Protein AF-A0A5P3VTD6-F1 (afdb_monomer_lite)

Sequence (123 aa):
MEIERLPRGVPQRLYECWSLARASGTTQMDCDGWLEGQFGRQMLPGARYYRQGSLVFKLRHRGLYSVESRARGGRNFRCLLAGNYPLISFVGTSGAILPWLTIHGLFSIDEIATLRLVEEPLP

Structure (mmCIF, N/CA/C/O backbone):
data_AF-A0A5P3VTD6-F1
#
_entry.id   AF-A0A5P3VTD6-F1
#
loop_
_atom_site.group_PDB
_atom_site.id
_atom_site.type_symbol
_atom_site.label_atom_id
_atom_site.label_alt_id
_atom_site.label_comp_id
_atom_site.label_asym_id
_atom_site.label_entity_id
_atom_site.label_seq_id
_atom_site.pdbx_PDB_ins_code
_atom_site.Cartn_x
_atom_site.Cartn_y
_atom_site.Cartn_z
_atom_site.occupancy
_atom_site.B_iso_or_equiv
_atom_site.auth_seq_id
_atom_site.auth_comp_id
_atom_site.auth_asym_id
_atom_site.auth_atom_id
_atom_site.pdbx_PDB_model_num
ATOM 1 N N . MET A 1 1 ? 2.871 13.748 16.348 1.00 57.59 1 MET A N 1
ATOM 2 C CA . MET A 1 1 ? 2.395 12.612 15.531 1.00 57.59 1 MET A CA 1
ATOM 3 C C . MET A 1 1 ? 1.810 13.185 14.257 1.00 57.59 1 MET A C 1
ATOM 5 O O . MET A 1 1 ? 0.788 13.856 14.325 1.00 57.59 1 MET A O 1
ATOM 9 N N . GLU A 1 2 ? 2.502 13.005 13.139 1.00 71.62 2 GLU A N 1
ATOM 10 C CA . GLU A 1 2 ? 2.038 13.457 11.827 1.00 71.62 2 GLU A CA 1
ATOM 11 C C . GLU A 1 2 ? 1.105 12.397 11.231 1.00 71.62 2 GLU A C 1
ATOM 13 O O . GLU A 1 2 ? 1.374 11.201 11.351 1.00 71.62 2 GLU A O 1
ATOM 18 N N . ILE A 1 3 ? -0.031 12.827 10.679 1.00 70.06 3 ILE A N 1
ATOM 19 C CA . ILE A 1 3 ? -1.066 11.941 10.140 1.00 70.06 3 ILE A CA 1
ATOM 20 C C . ILE A 1 3 ? -1.263 12.291 8.667 1.00 70.06 3 ILE A C 1
ATOM 22 O O . ILE A 1 3 ? -1.816 13.345 8.344 1.00 70.06 3 ILE A O 1
ATOM 26 N N . GLU A 1 4 ? -0.833 11.396 7.785 1.00 67.88 4 GLU A N 1
ATOM 27 C CA . GLU A 1 4 ? -0.917 11.581 6.338 1.00 67.88 4 GLU A CA 1
ATOM 28 C C . GLU A 1 4 ? -2.339 11.257 5.837 1.00 67.88 4 GLU A C 1
ATOM 30 O O . GLU A 1 4 ? -2.960 10.265 6.236 1.00 67.88 4 GLU A O 1
ATOM 35 N N . ARG A 1 5 ? -2.890 12.103 4.956 1.00 60.81 5 ARG A N 1
ATOM 36 C CA . ARG A 1 5 ? -4.150 11.811 4.252 1.00 60.81 5 ARG A CA 1
ATOM 37 C C . ARG A 1 5 ? -3.853 10.948 3.032 1.00 60.81 5 ARG A C 1
ATOM 39 O O . ARG A 1 5 ? -3.005 11.323 2.229 1.00 60.81 5 ARG A O 1
ATOM 46 N N . LEU A 1 6 ? -4.592 9.850 2.863 1.00 55.34 6 LEU A N 1
ATOM 47 C CA . LEU A 1 6 ? -4.440 8.982 1.695 1.00 55.34 6 LEU A CA 1
ATOM 48 C C . LEU A 1 6 ? -4.814 9.712 0.393 1.00 55.34 6 LEU A C 1
ATOM 50 O O . LEU A 1 6 ? -5.921 10.247 0.287 1.00 55.34 6 LEU A O 1
ATOM 54 N N . PRO A 1 7 ? -3.938 9.712 -0.616 1.00 56.47 7 PRO A N 1
ATOM 55 C CA . PRO A 1 7 ? -4.244 10.312 -1.915 1.00 56.47 7 PRO A CA 1
ATOM 56 C C . PRO A 1 7 ? -5.116 9.392 -2.782 1.00 56.47 7 PRO A C 1
ATOM 58 O O . PRO A 1 7 ? -5.218 8.189 -2.536 1.00 56.47 7 PRO A O 1
ATOM 61 N N . ARG A 1 8 ? -5.797 9.952 -3.790 1.00 52.72 8 ARG A N 1
ATOM 62 C CA . ARG A 1 8 ? -6.626 9.178 -4.732 1.00 52.72 8 ARG A CA 1
ATOM 63 C C . ARG A 1 8 ? -5.741 8.626 -5.861 1.00 52.72 8 ARG A C 1
ATOM 65 O O . ARG A 1 8 ? -5.149 9.423 -6.576 1.00 52.72 8 ARG A O 1
ATOM 72 N N . GLY A 1 9 ? -5.711 7.304 -6.053 1.00 56.41 9 GLY A N 1
ATOM 73 C CA . GLY A 1 9 ? -4.978 6.651 -7.151 1.00 56.41 9 GLY A CA 1
ATOM 74 C C . GLY A 1 9 ? -3.463 6.532 -6.922 1.00 56.41 9 GLY A C 1
ATOM 75 O O . GLY A 1 9 ? -2.912 7.166 -6.016 1.00 56.41 9 GLY A O 1
ATOM 76 N N . VAL A 1 10 ? -2.795 5.680 -7.720 1.00 61.47 10 VAL A N 1
ATOM 77 C CA . VAL A 1 10 ? -1.328 5.731 -7.836 1.00 61.47 10 VAL A CA 1
ATOM 78 C C . VAL A 1 10 ? -1.018 7.177 -8.204 1.00 61.47 10 VAL A C 1
ATOM 80 O O . VAL A 1 10 ? -1.616 7.666 -9.167 1.00 61.47 10 VAL A O 1
ATOM 83 N N . PRO A 1 11 ? -0.180 7.897 -7.436 1.00 69.31 11 PRO A N 1
ATOM 84 C CA . PRO A 1 11 ? 0.060 9.298 -7.723 1.00 69.31 11 PRO A CA 1
ATOM 85 C C . PRO A 1 11 ? 0.506 9.398 -9.174 1.00 69.31 11 PRO A C 1
ATOM 87 O O . PRO A 1 11 ? 1.490 8.765 -9.548 1.00 69.31 11 PRO A O 1
ATOM 90 N N . GLN A 1 12 ? -0.239 10.156 -9.980 1.00 74.00 12 GLN A N 1
ATOM 91 C CA . GLN A 1 12 ? -0.017 10.316 -11.419 1.00 74.00 12 GLN A CA 1
ATOM 92 C C . GLN A 1 12 ? 1.470 10.545 -11.734 1.00 74.00 12 GLN A C 1
ATOM 94 O O . GLN A 1 12 ? 2.021 9.949 -12.652 1.00 74.00 12 GLN A O 1
ATOM 99 N N . ARG A 1 13 ? 2.147 11.286 -10.852 1.00 79.00 13 ARG A N 1
ATOM 100 C CA . ARG A 1 13 ? 3.589 11.521 -10.869 1.00 79.00 13 ARG A CA 1
ATOM 101 C C . ARG A 1 13 ? 4.457 10.252 -10.868 1.00 79.00 13 ARG A C 1
ATOM 103 O O . ARG A 1 13 ? 5.448 10.221 -11.580 1.00 79.00 13 ARG A O 1
ATOM 110 N N . LEU A 1 14 ? 4.141 9.218 -10.081 1.00 83.25 14 LEU A N 1
ATOM 111 C CA . LEU A 1 14 ? 4.913 7.964 -10.076 1.00 83.25 14 LEU A CA 1
ATOM 112 C C . LEU A 1 14 ? 4.774 7.222 -11.405 1.00 83.25 14 LEU A C 1
ATOM 114 O O . LEU A 1 14 ? 5.768 6.728 -11.930 1.00 83.25 14 LEU A O 1
ATOM 118 N N . TYR A 1 15 ? 3.562 7.194 -11.962 1.00 83.69 15 TYR A N 1
ATOM 119 C CA . TYR A 1 15 ? 3.323 6.605 -13.276 1.00 83.69 15 TYR A CA 1
ATOM 120 C C . TYR A 1 15 ? 4.040 7.389 -14.384 1.00 83.69 15 TYR A C 1
ATOM 122 O O . TYR A 1 15 ? 4.687 6.792 -15.237 1.00 83.69 15 TYR A O 1
ATOM 130 N N . GLU A 1 16 ? 3.993 8.722 -14.345 1.00 87.69 16 GLU A N 1
ATOM 131 C CA . GLU A 1 16 ? 4.736 9.590 -15.266 1.00 87.69 16 GLU A CA 1
ATOM 132 C C . GLU A 1 16 ? 6.248 9.353 -15.170 1.00 87.69 16 GLU A C 1
ATOM 134 O O . GLU A 1 16 ? 6.909 9.197 -16.196 1.00 87.69 16 GLU A O 1
ATOM 139 N N . CYS A 1 17 ? 6.801 9.254 -13.955 1.00 88.75 17 CYS A N 1
ATOM 140 C CA . CYS A 1 17 ? 8.214 8.937 -13.746 1.00 88.75 17 CYS A CA 1
ATOM 141 C C . CYS A 1 17 ? 8.594 7.574 -14.3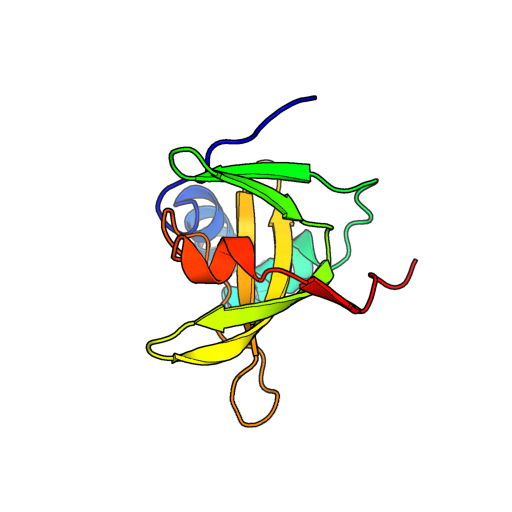38 1.00 88.75 17 CYS A C 1
ATOM 143 O O . CYS A 1 17 ? 9.614 7.475 -15.021 1.00 88.75 17 CYS A O 1
ATOM 145 N N . TRP A 1 18 ? 7.777 6.541 -14.117 1.00 90.81 18 TRP A N 1
ATOM 146 C CA . TRP A 1 18 ? 7.990 5.230 -14.730 1.00 90.81 18 TRP A CA 1
ATOM 147 C C . TRP A 1 18 ? 7.913 5.300 -16.260 1.00 90.81 18 TRP A C 1
ATOM 149 O O . TRP A 1 18 ? 8.805 4.803 -16.947 1.00 90.81 18 TRP A O 1
ATOM 159 N N . SER A 1 19 ? 6.887 5.961 -16.801 1.00 90.81 19 SER A N 1
ATOM 160 C CA . SER A 1 19 ? 6.685 6.099 -18.245 1.00 90.81 19 SER A CA 1
ATOM 161 C C . SER A 1 19 ? 7.862 6.813 -18.912 1.00 90.81 19 SER A C 1
ATOM 163 O O . SER A 1 19 ? 8.308 6.390 -19.977 1.00 90.81 19 SER A O 1
ATOM 165 N N . LEU A 1 20 ? 8.398 7.864 -18.282 1.00 93.31 20 LEU A N 1
ATOM 166 C CA . LEU A 1 20 ? 9.595 8.563 -18.750 1.00 93.31 20 LEU A CA 1
ATOM 167 C C . LEU A 1 20 ? 10.833 7.664 -18.690 1.00 93.31 20 LEU A C 1
ATOM 169 O O . LEU A 1 20 ? 11.559 7.586 -19.675 1.00 93.31 20 LEU A O 1
ATOM 173 N N . ALA A 1 21 ? 11.044 6.944 -17.583 1.00 91.56 21 ALA A N 1
ATOM 174 C CA . ALA A 1 21 ? 12.170 6.018 -17.434 1.00 91.56 21 ALA A CA 1
ATOM 175 C C . ALA A 1 21 ? 12.132 4.874 -18.463 1.00 91.56 21 ALA A C 1
ATOM 177 O O . ALA A 1 21 ? 13.177 4.381 -18.893 1.00 91.56 21 ALA A O 1
ATOM 178 N N . ARG A 1 22 ? 10.929 4.444 -18.859 1.00 92.69 22 ARG A N 1
ATOM 179 C CA . ARG A 1 22 ? 10.725 3.439 -19.904 1.00 92.69 22 ARG A CA 1
ATOM 180 C C . ARG A 1 22 ? 10.984 4.018 -21.294 1.00 92.69 22 ARG A C 1
ATOM 182 O O . ARG A 1 22 ? 11.676 3.391 -22.088 1.00 92.69 22 ARG A O 1
ATOM 189 N N . ALA A 1 23 ? 10.499 5.231 -21.567 1.00 93.44 23 ALA A N 1
ATOM 190 C CA . ALA A 1 23 ? 10.748 5.934 -22.826 1.00 93.44 23 ALA A CA 1
ATOM 191 C C . ALA A 1 23 ? 12.236 6.278 -23.036 1.00 93.44 23 ALA A C 1
ATOM 193 O O . ALA A 1 23 ? 12.720 6.223 -24.163 1.00 93.44 23 ALA A O 1
ATOM 194 N N . SER A 1 24 ? 12.977 6.583 -21.966 1.00 94.12 24 SER A N 1
ATOM 195 C CA . SER A 1 24 ? 14.422 6.854 -22.013 1.00 94.12 24 SER A CA 1
ATOM 196 C C . SER A 1 24 ? 15.294 5.594 -22.055 1.00 94.12 24 SER A C 1
ATOM 198 O O . SER A 1 24 ? 16.518 5.703 -22.105 1.00 94.12 24 SER A O 1
ATOM 200 N N . GLY A 1 25 ? 14.701 4.397 -21.979 1.00 92.50 25 GLY A N 1
ATOM 201 C CA . GLY A 1 25 ? 15.429 3.126 -21.909 1.00 92.50 25 GLY A CA 1
ATOM 202 C C . GLY A 1 25 ? 16.157 2.879 -20.581 1.00 92.50 25 GLY A C 1
ATOM 203 O O . GLY A 1 25 ? 16.886 1.898 -20.457 1.00 92.50 25 GLY A O 1
ATOM 204 N N . THR A 1 26 ? 15.952 3.731 -19.572 1.00 92.62 26 THR A N 1
ATOM 205 C CA . THR A 1 26 ? 16.569 3.616 -18.239 1.00 92.62 26 THR A CA 1
ATOM 206 C C . THR A 1 26 ? 16.001 2.441 -17.437 1.00 92.62 26 THR A C 1
ATOM 208 O O . THR A 1 26 ? 16.650 1.941 -16.520 1.00 92.62 26 THR A O 1
ATOM 211 N N . THR A 1 27 ? 14.803 1.965 -17.782 1.00 91.00 27 THR A N 1
ATOM 212 C CA . THR A 1 27 ? 14.245 0.721 -17.246 1.00 91.00 27 THR A CA 1
ATOM 213 C C . THR A 1 27 ? 13.540 -0.095 -18.326 1.00 91.00 27 THR A C 1
ATOM 215 O O . THR A 1 27 ? 12.924 0.457 -19.235 1.00 91.00 27 THR A O 1
ATOM 218 N N . GLN A 1 28 ? 13.609 -1.420 -18.195 1.00 91.56 28 GLN A N 1
ATOM 219 C CA . GLN A 1 28 ? 12.816 -2.386 -18.969 1.00 91.56 28 GLN A CA 1
ATOM 220 C C . GLN A 1 28 ? 11.719 -3.044 -18.115 1.00 91.56 28 GLN A C 1
ATOM 222 O O . GLN A 1 28 ? 10.972 -3.891 -18.600 1.00 91.56 28 GLN A O 1
ATOM 227 N N . MET A 1 29 ? 11.619 -2.667 -16.836 1.00 92.38 29 MET A N 1
ATOM 228 C CA . MET A 1 29 ? 10.639 -3.226 -15.909 1.00 92.38 29 MET A CA 1
ATOM 229 C C . MET A 1 29 ? 9.226 -2.733 -16.251 1.00 92.38 29 MET A C 1
ATOM 231 O O . MET A 1 29 ? 9.022 -1.639 -16.801 1.00 92.38 29 MET A O 1
ATOM 235 N N . ASP A 1 30 ? 8.226 -3.544 -15.916 1.00 90.44 30 ASP A N 1
ATOM 236 C CA . ASP A 1 30 ? 6.855 -3.056 -15.800 1.00 90.44 30 ASP A CA 1
ATOM 237 C C . ASP A 1 30 ? 6.730 -2.065 -14.629 1.00 90.44 30 ASP A C 1
ATOM 239 O O . ASP A 1 30 ? 7.690 -1.802 -13.899 1.00 90.44 30 ASP A O 1
ATOM 243 N N . CYS A 1 31 ? 5.568 -1.425 -14.511 1.00 87.25 31 CYS A N 1
ATOM 244 C CA . CYS A 1 31 ? 5.356 -0.395 -13.497 1.00 87.25 31 CYS A CA 1
ATOM 245 C C . CYS A 1 31 ? 5.536 -0.968 -12.085 1.00 87.25 31 CYS A C 1
ATOM 247 O O . CYS A 1 31 ? 6.230 -0.372 -11.264 1.00 87.25 31 CYS A O 1
ATOM 249 N N . ASP A 1 32 ? 4.978 -2.152 -11.827 1.00 88.94 32 ASP A N 1
ATOM 250 C CA . ASP A 1 32 ? 5.020 -2.795 -10.515 1.00 88.94 32 ASP A CA 1
ATOM 251 C C . ASP A 1 32 ? 6.443 -3.186 -10.102 1.00 88.94 32 ASP A C 1
ATOM 253 O O . ASP A 1 32 ? 6.885 -2.834 -9.005 1.00 88.94 32 ASP A O 1
ATOM 257 N N . GLY A 1 33 ? 7.197 -3.830 -10.997 1.00 90.12 33 GLY A N 1
ATOM 258 C CA . GLY A 1 33 ? 8.595 -4.175 -10.765 1.00 90.12 33 GLY A CA 1
ATOM 259 C C . GLY A 1 33 ? 9.484 -2.940 -10.626 1.00 90.12 33 GLY A C 1
ATOM 260 O O . GLY A 1 33 ? 10.407 -2.926 -9.810 1.00 90.12 33 GLY A O 1
ATOM 261 N N . TRP A 1 34 ? 9.185 -1.864 -11.360 1.00 91.25 34 TRP A N 1
ATOM 262 C CA . TRP A 1 34 ? 9.884 -0.592 -11.191 1.00 91.25 34 TRP A CA 1
ATOM 263 C C . TRP A 1 34 ? 9.596 0.040 -9.825 1.00 91.25 34 TRP A C 1
ATOM 265 O O . TRP A 1 34 ? 10.536 0.449 -9.148 1.00 91.25 34 TRP A O 1
ATOM 275 N N . LEU A 1 35 ? 8.336 0.081 -9.380 1.00 89.12 35 LEU A N 1
ATOM 276 C CA . LEU A 1 35 ? 7.959 0.599 -8.059 1.00 89.12 35 LEU A CA 1
ATOM 277 C C . LEU A 1 35 ? 8.632 -0.193 -6.932 1.00 89.12 35 LEU A C 1
ATOM 279 O O . LEU A 1 35 ? 9.194 0.399 -6.007 1.00 89.12 35 LEU A O 1
ATOM 283 N N . GLU A 1 36 ? 8.631 -1.521 -7.026 1.00 89.44 36 GLU A N 1
ATOM 284 C CA . GLU A 1 36 ? 9.314 -2.380 -6.061 1.00 89.44 36 GLU A CA 1
ATOM 285 C C . GLU A 1 36 ? 10.835 -2.167 -6.086 1.00 89.44 36 GLU A C 1
ATOM 287 O O . GLU A 1 36 ? 11.464 -2.073 -5.032 1.00 89.44 36 GLU A O 1
ATOM 292 N N . GLY A 1 37 ? 11.433 -1.987 -7.265 1.00 89.06 37 GLY A N 1
ATOM 293 C CA . GLY A 1 37 ? 12.851 -1.655 -7.403 1.00 89.06 37 GLY A CA 1
ATOM 294 C C . GLY A 1 37 ? 13.225 -0.292 -6.809 1.00 89.06 37 GLY A C 1
ATOM 295 O O . GLY A 1 37 ? 14.270 -0.173 -6.168 1.00 89.06 37 GLY A O 1
ATOM 296 N N . GLN A 1 38 ? 12.375 0.722 -6.994 1.00 88.25 38 GLN A N 1
ATOM 297 C CA . GLN A 1 38 ? 12.600 2.086 -6.503 1.00 88.25 38 GLN A CA 1
ATOM 298 C C . GLN A 1 38 ? 12.435 2.197 -4.987 1.00 88.25 38 GLN A C 1
ATOM 300 O O . GLN A 1 38 ? 13.255 2.829 -4.317 1.00 88.25 38 GLN A O 1
ATOM 305 N N . PHE A 1 39 ? 11.369 1.606 -4.442 1.00 87.94 39 PHE A N 1
ATOM 306 C CA . PHE A 1 39 ? 10.977 1.809 -3.046 1.00 87.94 39 PHE A CA 1
ATOM 307 C C . PHE A 1 39 ? 11.273 0.605 -2.160 1.00 87.94 39 PHE A C 1
ATOM 309 O O . PHE A 1 39 ? 11.631 0.797 -1.007 1.00 87.94 39 PHE A O 1
ATOM 316 N N . GLY A 1 40 ? 11.191 -0.623 -2.671 1.00 83.81 40 GLY A N 1
ATOM 317 C CA . GLY A 1 40 ? 11.324 -1.851 -1.877 1.00 83.81 40 GLY A CA 1
ATOM 318 C C . GLY A 1 40 ? 12.709 -2.098 -1.280 1.00 83.81 40 GLY A C 1
ATOM 319 O O . GLY A 1 40 ? 12.846 -2.937 -0.393 1.00 83.81 40 GLY A O 1
ATOM 320 N N . ARG A 1 41 ? 13.732 -1.365 -1.733 1.00 81.38 41 ARG A N 1
ATOM 321 C CA . ARG A 1 41 ? 15.099 -1.419 -1.185 1.00 81.38 41 ARG A CA 1
ATOM 322 C C . ARG A 1 41 ? 15.396 -0.309 -0.179 1.00 81.38 41 ARG A C 1
ATOM 324 O O . ARG A 1 41 ? 16.469 -0.309 0.418 1.00 81.38 41 ARG A O 1
ATOM 331 N N . GLN A 1 42 ? 14.491 0.653 -0.014 1.00 81.19 42 GLN A N 1
ATOM 332 C CA . GLN A 1 42 ? 14.713 1.779 0.883 1.00 81.19 42 GLN A CA 1
ATOM 333 C C . GLN A 1 42 ? 14.531 1.328 2.331 1.00 81.19 42 GLN A C 1
ATOM 335 O O . GLN A 1 42 ? 13.520 0.729 2.692 1.00 81.19 42 GLN A O 1
ATOM 340 N N . MET A 1 43 ? 15.497 1.659 3.183 1.00 76.88 43 MET A N 1
ATOM 341 C CA . MET A 1 43 ? 15.317 1.533 4.624 1.00 76.88 43 MET A CA 1
ATOM 342 C C . MET A 1 43 ? 14.693 2.817 5.143 1.00 76.88 43 MET A C 1
ATOM 344 O O . MET A 1 43 ? 15.332 3.868 5.185 1.00 76.88 43 MET A O 1
ATOM 348 N N . LEU A 1 44 ? 13.415 2.734 5.505 1.00 78.25 44 LEU A N 1
ATOM 349 C CA . LEU A 1 44 ? 12.684 3.841 6.104 1.00 78.25 44 LEU A CA 1
ATOM 350 C C . LEU A 1 44 ? 12.463 3.561 7.592 1.00 78.25 44 LEU A C 1
ATOM 352 O O . LEU A 1 44 ? 11.916 2.511 7.937 1.00 78.25 44 LEU A O 1
ATOM 356 N N . PRO A 1 45 ? 12.857 4.486 8.483 1.00 70.31 45 PRO A N 1
ATOM 357 C CA . PRO A 1 45 ? 12.668 4.288 9.905 1.00 70.31 45 PRO A CA 1
ATOM 358 C C . PRO A 1 45 ? 11.188 4.414 10.279 1.00 70.31 45 PRO A C 1
ATOM 360 O O . PRO A 1 45 ? 10.511 5.382 9.929 1.00 70.31 45 PRO A O 1
ATOM 363 N N . GLY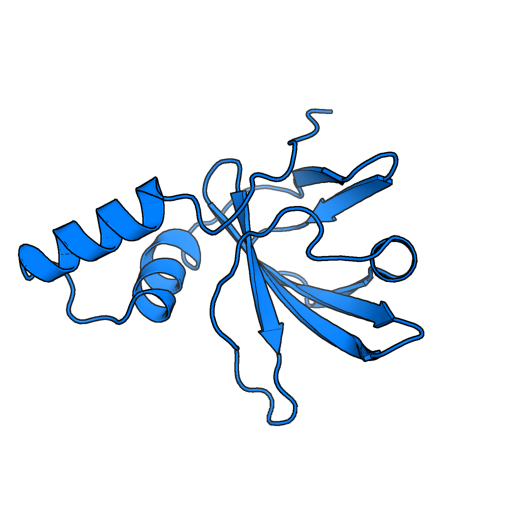 A 1 46 ? 10.721 3.456 11.078 1.00 79.38 46 GLY A N 1
ATOM 364 C CA . GLY A 1 46 ? 9.479 3.569 11.836 1.00 79.38 46 GLY A CA 1
ATOM 365 C C . GLY A 1 46 ? 8.183 3.325 11.058 1.00 79.38 46 GLY A C 1
ATOM 366 O O . GLY A 1 46 ? 8.142 3.123 9.846 1.00 79.38 46 GLY A O 1
ATOM 367 N N . ALA A 1 47 ? 7.086 3.304 11.816 1.00 86.06 47 ALA A N 1
ATOM 368 C CA . ALA A 1 47 ? 5.736 3.245 11.269 1.00 86.06 47 ALA A CA 1
ATOM 369 C C . ALA A 1 47 ? 5.231 4.659 10.956 1.00 86.06 47 ALA A C 1
ATOM 371 O O . ALA A 1 47 ? 5.489 5.591 11.720 1.00 86.06 47 ALA A O 1
ATOM 372 N N . ARG A 1 48 ? 4.446 4.800 9.888 1.00 87.44 48 ARG A N 1
ATOM 373 C CA . ARG A 1 48 ? 3.719 6.029 9.554 1.00 87.44 48 ARG A CA 1
ATOM 374 C C . ARG A 1 48 ? 2.238 5.881 9.845 1.00 87.44 48 ARG A C 1
ATOM 376 O O . ARG A 1 48 ? 1.689 4.789 9.707 1.00 87.44 48 ARG A O 1
ATOM 383 N N . TYR A 1 49 ? 1.609 6.982 10.245 1.00 87.81 49 TYR A N 1
ATOM 384 C CA . TYR A 1 49 ? 0.187 7.036 10.565 1.00 87.81 49 TYR A CA 1
ATOM 385 C C . TYR A 1 49 ? -0.597 7.642 9.403 1.00 87.81 49 TYR A C 1
ATOM 387 O O . TYR A 1 49 ? -0.284 8.728 8.921 1.00 87.81 49 TYR A O 1
ATOM 395 N N . TYR A 1 50 ? -1.651 6.946 9.000 1.00 85.19 50 TYR A N 1
ATOM 396 C CA . TYR A 1 50 ? -2.538 7.308 7.906 1.00 85.19 50 TYR A CA 1
ATOM 397 C C . TYR A 1 50 ? -3.940 7.560 8.436 1.00 85.19 50 TYR A C 1
ATOM 399 O O . TYR A 1 50 ? -4.390 6.876 9.358 1.00 85.19 50 TYR A O 1
ATOM 407 N N . ARG A 1 51 ? -4.646 8.523 7.836 1.00 84.31 51 ARG A N 1
ATOM 408 C CA . ARG A 1 51 ? -6.063 8.778 8.113 1.00 84.31 51 ARG A CA 1
ATOM 409 C C . ARG A 1 51 ? -6.931 8.501 6.900 1.00 84.31 51 ARG A C 1
ATOM 411 O O . ARG A 1 51 ? -6.676 9.018 5.812 1.00 84.31 51 ARG A O 1
ATOM 418 N N . GLN A 1 52 ? -8.015 7.773 7.144 1.00 78.62 52 GLN A N 1
ATOM 419 C CA . GLN A 1 52 ? -9.095 7.559 6.194 1.00 78.62 52 GLN A CA 1
ATOM 420 C C . GLN A 1 52 ? -10.440 7.813 6.880 1.00 78.62 52 GLN A C 1
ATOM 422 O O . GLN A 1 52 ? -10.865 7.056 7.751 1.00 78.62 52 GLN A O 1
ATOM 427 N N . GLY A 1 53 ? -11.106 8.909 6.509 1.00 79.31 53 GLY A N 1
ATOM 428 C CA . GLY A 1 53 ? -12.283 9.380 7.241 1.00 79.31 53 GLY A CA 1
ATOM 429 C C . GLY A 1 53 ? -11.940 9.685 8.704 1.00 79.31 53 GLY A C 1
ATOM 430 O O . GLY A 1 53 ? -11.023 10.461 8.978 1.00 79.31 53 GLY A O 1
ATOM 431 N N . SER A 1 54 ? -12.663 9.062 9.636 1.00 80.81 54 SER A N 1
ATOM 432 C CA . SER A 1 54 ? -12.421 9.153 11.084 1.00 80.81 54 SER A CA 1
ATOM 433 C C . SER A 1 54 ? -11.374 8.163 11.605 1.00 80.81 54 SER A C 1
ATOM 435 O O . SER A 1 54 ? -10.960 8.270 12.757 1.00 80.81 54 SER A O 1
ATOM 437 N N . LEU A 1 55 ? -10.928 7.212 10.780 1.00 80.56 55 LEU A N 1
ATOM 438 C CA . LEU A 1 55 ? -10.012 6.161 11.203 1.00 80.56 55 LEU A CA 1
ATOM 439 C C . LEU A 1 55 ? -8.559 6.582 11.034 1.00 80.56 55 LEU A C 1
ATOM 441 O O . LEU A 1 55 ? -8.185 7.164 10.014 1.00 80.56 55 LEU A O 1
ATOM 445 N N . VAL A 1 56 ? -7.742 6.232 12.026 1.00 86.81 56 VAL A N 1
ATOM 446 C CA . VAL A 1 56 ? -6.287 6.384 11.998 1.00 86.81 56 VAL A CA 1
ATOM 447 C C . VAL A 1 56 ? -5.661 5.009 12.172 1.00 86.81 56 VAL A C 1
ATOM 449 O O . VAL A 1 56 ? -6.006 4.283 13.099 1.00 86.81 56 VAL A O 1
ATOM 452 N N . PHE A 1 57 ? -4.736 4.654 11.290 1.00 87.31 57 PHE A N 1
ATOM 453 C CA . PHE A 1 57 ? -4.028 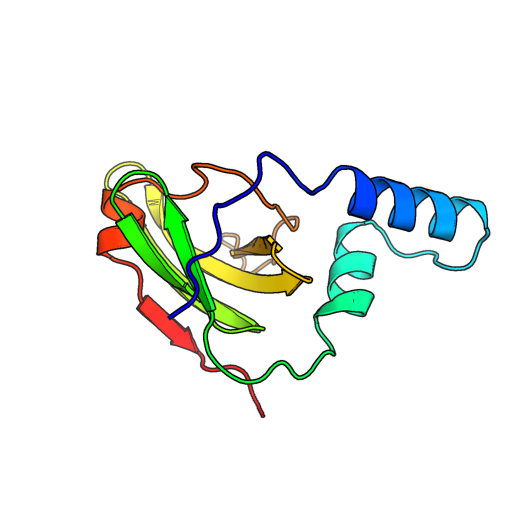3.378 11.330 1.00 87.31 57 PHE A CA 1
ATOM 454 C C . PHE A 1 57 ? -2.557 3.578 10.982 1.00 87.31 57 PHE A C 1
ATOM 456 O O . PHE A 1 57 ? -2.175 4.622 10.457 1.00 87.31 57 PHE A O 1
ATOM 463 N N . LYS A 1 58 ? -1.716 2.594 11.307 1.00 90.62 58 LYS A N 1
ATOM 464 C CA . LYS A 1 58 ? -0.270 2.680 11.085 1.00 90.62 58 LYS A CA 1
ATOM 465 C C . LYS A 1 58 ? 0.216 1.605 10.127 1.00 90.62 58 LYS A C 1
ATOM 467 O O . LYS A 1 58 ? -0.183 0.449 10.251 1.00 90.62 58 LYS A O 1
ATOM 472 N N . LEU A 1 59 ? 1.120 1.981 9.230 1.00 90.81 59 LEU A N 1
ATOM 473 C CA . LEU A 1 59 ? 1.807 1.067 8.322 1.00 90.81 59 LEU A CA 1
ATOM 474 C C . LEU A 1 59 ? 3.323 1.213 8.468 1.00 90.81 59 LEU A C 1
ATOM 476 O O . LEU A 1 59 ? 3.830 2.293 8.767 1.00 90.81 59 LEU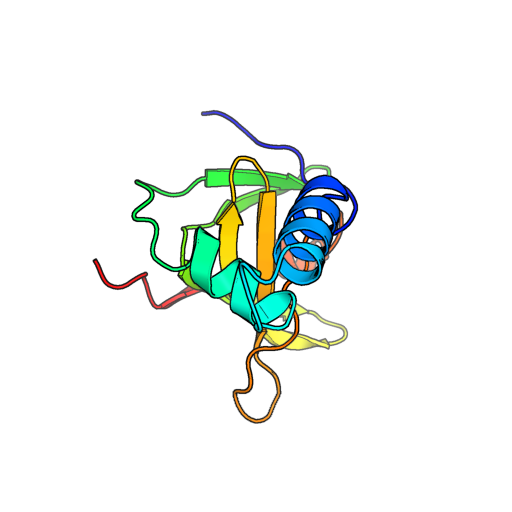 A O 1
ATOM 480 N N . ARG A 1 60 ? 4.049 0.119 8.261 1.00 91.62 60 ARG A N 1
ATOM 481 C CA . ARG A 1 60 ? 5.511 0.039 8.272 1.00 91.62 60 ARG A CA 1
ATOM 482 C C . ARG A 1 60 ? 5.986 -0.325 6.880 1.00 91.62 60 ARG A C 1
ATOM 484 O O . ARG A 1 60 ? 5.441 -1.239 6.272 1.00 91.62 60 ARG A O 1
ATOM 491 N N . HIS A 1 61 ? 7.011 0.366 6.399 1.00 91.44 61 HIS A N 1
ATOM 492 C CA . HIS A 1 61 ? 7.599 0.086 5.094 1.00 91.44 61 HIS A CA 1
ATOM 493 C C . HIS A 1 61 ? 8.004 -1.392 4.980 1.00 91.44 61 HIS A C 1
ATOM 495 O O . HIS A 1 61 ? 8.658 -1.901 5.880 1.00 91.44 61 HIS A O 1
ATOM 501 N N . ARG A 1 62 ? 7.587 -2.065 3.897 1.00 90.75 62 ARG A N 1
ATOM 502 C CA . ARG A 1 62 ? 7.742 -3.511 3.623 1.00 90.75 62 ARG A CA 1
ATOM 503 C C . ARG A 1 62 ? 6.993 -4.456 4.573 1.00 90.75 62 ARG A C 1
ATOM 505 O O . ARG A 1 62 ? 7.202 -5.662 4.504 1.00 90.75 62 ARG A O 1
ATOM 512 N N . GLY A 1 63 ? 6.104 -3.949 5.426 1.00 91.25 63 GLY A N 1
ATOM 513 C CA . GLY A 1 63 ? 5.308 -4.793 6.319 1.00 91.25 63 GLY A CA 1
ATOM 514 C C . GLY A 1 63 ? 4.293 -5.648 5.557 1.00 91.25 63 GLY A C 1
ATOM 515 O O . GLY A 1 63 ? 3.699 -5.185 4.576 1.00 91.25 63 GLY A O 1
ATOM 516 N N . LEU A 1 64 ? 4.077 -6.877 6.036 1.00 92.31 64 LEU A N 1
ATOM 517 C CA . LEU A 1 64 ? 2.982 -7.747 5.606 1.00 92.31 64 LEU A CA 1
ATOM 518 C C . LEU A 1 64 ? 1.845 -7.656 6.618 1.00 92.31 64 LEU A C 1
ATOM 520 O O . LEU A 1 64 ? 2.038 -7.902 7.808 1.00 92.31 64 LEU A O 1
ATOM 524 N N . TYR A 1 65 ? 0.654 -7.338 6.140 1.00 94.00 65 TYR A N 1
ATOM 525 C CA . TYR A 1 65 ? -0.528 -7.120 6.957 1.00 94.00 65 TYR A CA 1
ATOM 526 C C . TYR A 1 65 ? -1.650 -8.072 6.573 1.00 94.00 65 TYR A C 1
ATOM 528 O O . TYR A 1 65 ? -1.710 -8.535 5.437 1.00 94.00 65 TYR A O 1
ATOM 536 N N . SER A 1 66 ? -2.556 -8.304 7.516 1.00 94.25 66 SER A N 1
ATOM 537 C CA . SER A 1 66 ? -3.820 -9.004 7.324 1.00 94.25 66 SER A CA 1
ATOM 538 C C . SER A 1 66 ? -4.980 -8.103 7.737 1.00 94.25 66 SER A C 1
ATOM 540 O O . SER A 1 66 ? -4.873 -7.355 8.714 1.00 94.25 66 SER A O 1
ATOM 542 N N . VAL A 1 67 ? -6.072 -8.165 6.981 1.00 93.38 67 VAL A N 1
ATOM 543 C CA . VAL A 1 67 ? -7.352 -7.504 7.260 1.00 93.38 67 VAL A CA 1
ATOM 544 C C . VAL A 1 67 ? -8.486 -8.483 7.016 1.00 93.38 67 VAL A C 1
ATOM 546 O O . VAL A 1 67 ? -8.419 -9.309 6.109 1.00 93.38 67 VAL A O 1
ATOM 549 N N . GLU A 1 68 ? -9.551 -8.348 7.790 1.00 92.62 68 GLU A N 1
ATOM 550 C CA . GLU A 1 68 ? -10.777 -9.120 7.639 1.00 92.62 68 GLU A CA 1
ATOM 551 C C . GLU A 1 68 ? -11.893 -8.210 7.134 1.00 92.62 68 GLU A C 1
ATOM 553 O O . GLU A 1 68 ? -12.113 -7.116 7.656 1.00 92.62 68 GLU A O 1
ATOM 558 N N . SER A 1 69 ? -12.623 -8.681 6.129 1.00 83.56 69 SER A N 1
ATOM 559 C CA . SER A 1 69 ? -13.831 -8.025 5.641 1.00 83.56 69 SER A CA 1
ATOM 560 C C . SER A 1 69 ? -15.010 -8.965 5.728 1.00 83.56 69 SER A C 1
ATOM 562 O O . SER A 1 69 ? -14.924 -10.116 5.299 1.00 83.56 69 SER A O 1
ATOM 564 N N . ARG A 1 70 ? -16.169 -8.452 6.147 1.00 81.12 70 ARG A N 1
ATOM 565 C CA . ARG A 1 70 ? -17.398 -9.257 6.129 1.00 81.12 70 ARG A CA 1
ATOM 566 C C . ARG A 1 70 ? -17.788 -9.707 4.715 1.00 81.12 70 ARG A C 1
ATOM 568 O O . ARG A 1 70 ? -18.395 -10.760 4.562 1.00 81.12 70 ARG A O 1
ATOM 575 N N . ALA A 1 71 ? -17.457 -8.913 3.696 1.00 83.19 71 ALA A N 1
ATOM 576 C CA . ALA A 1 71 ? -17.829 -9.188 2.308 1.00 83.19 71 ALA A CA 1
ATOM 577 C C . ALA A 1 71 ? -16.791 -10.030 1.550 1.00 83.19 71 ALA A C 1
ATOM 579 O O . ALA A 1 71 ? -17.149 -10.723 0.603 1.00 83.19 71 ALA A O 1
ATOM 580 N N . ARG A 1 72 ? -15.507 -9.938 1.924 1.00 81.25 72 ARG A N 1
ATOM 581 C CA . ARG A 1 72 ? -14.386 -10.534 1.171 1.00 81.25 72 ARG A CA 1
ATOM 582 C C . ARG A 1 72 ? -13.577 -11.575 1.949 1.00 81.25 72 ARG A C 1
ATOM 584 O O . ARG A 1 72 ? -12.693 -12.187 1.359 1.00 81.25 72 ARG A O 1
ATOM 591 N N . GLY A 1 73 ? -13.871 -11.777 3.233 1.00 87.31 73 GLY A N 1
ATOM 592 C CA . GLY A 1 73 ? -13.063 -12.603 4.128 1.00 87.31 73 GLY A CA 1
ATOM 593 C C . GLY A 1 73 ? -11.686 -11.995 4.409 1.00 87.31 73 GLY A C 1
ATOM 594 O O . GLY A 1 73 ? -11.454 -10.804 4.163 1.00 87.31 73 GLY A O 1
ATOM 595 N N . GLY A 1 74 ? -10.785 -12.829 4.926 1.00 90.62 74 GLY A N 1
ATOM 596 C CA . GLY A 1 74 ? -9.414 -12.460 5.258 1.00 90.62 74 GLY A CA 1
ATOM 597 C C . GLY A 1 74 ? -8.557 -12.223 4.020 1.00 90.62 74 GLY A C 1
ATOM 598 O O . GLY A 1 74 ? -8.567 -13.012 3.072 1.00 90.62 74 GLY A O 1
ATOM 599 N N . ARG A 1 75 ? -7.799 -11.125 4.016 1.00 91.31 75 ARG A N 1
ATOM 600 C CA . ARG A 1 75 ? -6.891 -10.747 2.927 1.00 91.31 75 ARG A CA 1
ATOM 601 C C . ARG A 1 75 ? -5.572 -10.256 3.489 1.00 91.31 75 ARG A C 1
ATOM 603 O O . ARG A 1 75 ? -5.549 -9.476 4.438 1.00 91.31 75 ARG A O 1
ATOM 610 N N . ASN A 1 76 ? -4.484 -10.649 2.838 1.00 93.06 76 ASN A N 1
ATOM 611 C CA . ASN A 1 76 ? -3.150 -10.179 3.182 1.00 93.06 76 ASN A CA 1
ATOM 612 C C . ASN A 1 76 ? -2.669 -9.145 2.166 1.00 93.06 76 ASN A C 1
ATOM 614 O O . ASN A 1 76 ? -3.014 -9.224 0.986 1.00 93.06 76 ASN A O 1
ATOM 618 N N . PHE A 1 77 ? -1.864 -8.186 2.607 1.00 92.94 77 PHE A N 1
ATOM 619 C CA . PHE A 1 77 ? -1.255 -7.200 1.724 1.00 92.94 77 PHE A CA 1
ATOM 620 C C . PHE A 1 77 ? 0.126 -6.767 2.206 1.00 92.94 77 PHE A C 1
ATOM 622 O O . PHE A 1 77 ? 0.396 -6.706 3.405 1.00 92.94 77 PHE A O 1
ATOM 629 N N . ARG A 1 78 ? 0.993 -6.422 1.258 1.00 92.38 78 ARG A N 1
ATOM 630 C CA . ARG A 1 78 ? 2.259 -5.733 1.510 1.00 92.38 78 ARG A CA 1
ATOM 631 C C . ARG A 1 78 ? 2.085 -4.237 1.329 1.00 92.38 78 ARG A C 1
ATOM 633 O O . ARG A 1 78 ? 1.271 -3.805 0.511 1.00 92.38 78 ARG A O 1
ATOM 640 N N . CYS A 1 79 ? 2.875 -3.447 2.054 1.00 90.62 79 CYS A N 1
ATOM 641 C CA . CYS A 1 79 ? 2.966 -2.015 1.788 1.00 90.62 79 CYS A CA 1
ATOM 642 C C . CYS A 1 79 ? 4.395 -1.524 1.543 1.00 90.62 79 CYS A C 1
ATOM 644 O O . CYS A 1 79 ? 5.313 -1.851 2.293 1.00 90.62 79 CYS A O 1
ATOM 646 N N . LEU A 1 80 ? 4.561 -0.655 0.547 1.00 90.62 80 LEU A N 1
ATOM 647 C CA . LEU A 1 80 ? 5.753 0.163 0.344 1.00 90.62 80 LEU A CA 1
ATOM 648 C C . LEU A 1 80 ? 5.395 1.620 0.617 1.00 90.62 80 LEU A C 1
ATOM 650 O O . LEU A 1 80 ? 4.451 2.160 0.050 1.00 90.62 80 LEU A O 1
ATOM 654 N N . LEU A 1 81 ? 6.144 2.266 1.502 1.00 88.12 81 LEU A N 1
ATOM 655 C CA . LEU A 1 81 ? 5.996 3.702 1.741 1.00 88.12 81 LEU A CA 1
ATOM 656 C C . LEU A 1 81 ? 6.852 4.459 0.722 1.00 88.12 81 LEU A C 1
ATOM 658 O O . LEU A 1 81 ? 8.071 4.306 0.727 1.00 88.12 81 LEU A O 1
ATOM 662 N N . ALA A 1 82 ? 6.214 5.252 -0.135 1.00 80.62 82 ALA A N 1
ATOM 663 C CA . ALA A 1 82 ? 6.838 6.051 -1.184 1.00 80.62 82 ALA A CA 1
ATOM 664 C C . ALA A 1 82 ? 6.536 7.534 -0.935 1.00 80.62 82 ALA A C 1
ATOM 666 O O . ALA A 1 82 ? 5.479 8.040 -1.311 1.00 80.62 82 ALA A O 1
ATOM 667 N N . GLY A 1 83 ? 7.431 8.249 -0.247 1.00 76.19 83 GLY A N 1
ATOM 668 C CA . GLY A 1 83 ? 7.113 9.599 0.233 1.00 76.19 83 GLY A CA 1
ATOM 669 C C . GLY A 1 83 ? 5.879 9.557 1.141 1.00 76.19 83 GLY A C 1
ATOM 670 O O . GLY A 1 83 ? 5.872 8.781 2.088 1.00 76.19 83 GLY A O 1
ATOM 671 N N . ASN A 1 84 ? 4.839 10.337 0.835 1.00 70.62 84 ASN A N 1
ATOM 672 C CA . ASN A 1 84 ? 3.600 10.413 1.633 1.00 70.62 84 ASN A CA 1
ATOM 673 C C . ASN A 1 84 ? 2.507 9.424 1.171 1.00 70.62 84 ASN A C 1
ATOM 675 O O . ASN A 1 84 ? 1.323 9.591 1.469 1.00 70.62 84 ASN A O 1
ATOM 679 N N . TYR A 1 85 ? 2.880 8.441 0.350 1.00 74.81 85 TYR A N 1
ATOM 680 C CA . TYR A 1 85 ? 1.947 7.530 -0.300 1.00 74.81 85 TYR A CA 1
ATOM 681 C C . TYR A 1 85 ? 2.252 6.091 0.122 1.00 74.81 85 TYR A C 1
ATOM 683 O O . TYR A 1 85 ? 3.354 5.603 -0.140 1.00 74.81 85 TYR A O 1
ATOM 691 N N . PRO A 1 86 ? 1.302 5.376 0.747 1.00 86.12 86 PRO A N 1
ATOM 692 C CA . PRO A 1 86 ? 1.421 3.939 0.889 1.00 86.12 86 PRO A CA 1
ATOM 693 C C . PRO A 1 86 ? 0.997 3.283 -0.432 1.00 86.12 86 PRO A C 1
ATOM 695 O O . PRO A 1 86 ? -0.144 3.414 -0.882 1.00 86.12 86 PRO A O 1
ATOM 698 N N . LEU A 1 87 ? 1.931 2.589 -1.069 1.00 88.44 87 LEU A N 1
ATOM 699 C CA . LEU A 1 87 ? 1.663 1.641 -2.144 1.00 88.44 87 LEU A CA 1
ATOM 700 C C . LEU A 1 87 ? 1.287 0.318 -1.491 1.00 88.44 87 LEU A C 1
ATOM 702 O O . LEU A 1 87 ? 2.045 -0.207 -0.678 1.00 88.44 87 LEU A O 1
ATOM 706 N N . ILE A 1 88 ? 0.120 -0.208 -1.824 1.00 90.12 88 ILE A N 1
ATOM 707 C CA . ILE A 1 88 ? -0.429 -1.439 -1.274 1.00 90.12 88 ILE A CA 1
ATOM 708 C C . ILE A 1 88 ? -0.535 -2.462 -2.390 1.00 90.12 88 ILE A C 1
ATOM 710 O O . ILE A 1 88 ? -1.067 -2.164 -3.455 1.00 90.12 88 ILE A O 1
ATOM 714 N N . SER A 1 89 ? -0.083 -3.676 -2.122 1.00 91.31 89 SER A N 1
ATOM 715 C CA . SER A 1 89 ? -0.329 -4.817 -2.992 1.00 91.31 89 SER A CA 1
ATOM 716 C C . SER A 1 89 ? -0.950 -5.943 -2.182 1.00 91.31 89 SER A C 1
ATOM 718 O O . SER A 1 89 ? -0.407 -6.351 -1.154 1.00 91.31 89 SER A O 1
ATOM 720 N N . PHE A 1 90 ? -2.100 -6.440 -2.631 1.00 91.06 90 PHE A N 1
ATOM 721 C CA . PHE A 1 90 ? -2.729 -7.609 -2.028 1.00 91.06 90 PHE A CA 1
ATOM 722 C C . PHE A 1 90 ? -2.021 -8.889 -2.470 1.00 91.06 90 PHE A C 1
ATOM 724 O O . PHE A 1 90 ? -1.582 -9.018 -3.610 1.00 91.06 90 PHE A O 1
ATOM 731 N N . VAL A 1 91 ? -1.953 -9.857 -1.564 1.00 90.12 91 VAL A N 1
ATOM 732 C CA . VAL A 1 91 ? -1.473 -11.203 -1.865 1.00 90.12 91 VAL A CA 1
ATOM 733 C C . VAL A 1 91 ? -2.644 -12.002 -2.434 1.00 90.12 91 VAL A C 1
ATOM 735 O O . VAL A 1 91 ? -3.674 -12.165 -1.779 1.00 90.12 91 VAL A O 1
ATOM 738 N N . GLY A 1 92 ? -2.502 -12.462 -3.674 1.00 85.38 92 GLY A N 1
ATOM 739 C CA . GLY A 1 92 ? -3.459 -13.327 -4.349 1.00 85.38 92 GLY A CA 1
ATOM 740 C C . GLY A 1 92 ? -3.539 -14.715 -3.714 1.00 85.38 92 GLY A C 1
ATOM 741 O O . GLY A 1 92 ? -2.703 -15.110 -2.903 1.00 85.38 92 GLY A O 1
ATOM 742 N N . THR A 1 93 ? -4.541 -15.494 -4.117 1.00 80.31 93 THR A N 1
ATOM 743 C CA . THR A 1 93 ? -4.820 -16.826 -3.550 1.00 80.31 93 THR A CA 1
ATOM 744 C C . THR A 1 93 ? -3.689 -17.837 -3.756 1.00 80.31 93 THR A C 1
ATOM 746 O O . THR A 1 93 ? -3.541 -18.755 -2.957 1.00 80.31 93 THR A O 1
ATOM 749 N N . SER A 1 94 ? -2.866 -17.657 -4.791 1.00 84.06 94 SER A N 1
ATOM 750 C CA . SER A 1 94 ? -1.669 -18.461 -5.067 1.00 84.06 94 SER A CA 1
ATOM 751 C C . SER A 1 94 ? -0.407 -17.971 -4.343 1.00 84.06 94 SER A C 1
ATOM 753 O O . SER A 1 94 ? 0.673 -18.505 -4.576 1.00 84.06 94 SER A O 1
ATOM 755 N N . GLY A 1 95 ? -0.511 -16.929 -3.512 1.00 79.44 95 GLY A N 1
ATOM 756 C CA . GLY A 1 95 ? 0.639 -16.247 -2.913 1.00 79.44 95 GLY A CA 1
ATOM 757 C C . GLY A 1 95 ? 1.281 -15.185 -3.816 1.00 79.44 95 GLY A C 1
ATOM 758 O O . GLY A 1 95 ? 2.233 -14.530 -3.398 1.00 79.44 95 GLY A O 1
ATOM 759 N N . ALA A 1 96 ? 0.769 -14.983 -5.035 1.00 84.06 96 ALA A N 1
ATOM 760 C CA . ALA A 1 96 ? 1.275 -13.965 -5.953 1.00 84.06 96 ALA A CA 1
ATOM 761 C C . ALA A 1 96 ? 1.011 -12.543 -5.431 1.00 84.06 96 ALA A C 1
ATOM 763 O O . ALA A 1 96 ? -0.090 -12.235 -4.977 1.00 84.06 96 ALA A O 1
ATOM 764 N N . ILE A 1 97 ? 2.005 -11.662 -5.531 1.00 83.94 97 ILE A N 1
ATOM 765 C CA . ILE A 1 97 ? 1.848 -10.231 -5.249 1.00 83.94 97 ILE A CA 1
ATOM 766 C C . ILE A 1 97 ? 1.088 -9.602 -6.423 1.00 83.94 97 ILE A C 1
ATOM 768 O O . ILE A 1 97 ? 1.513 -9.716 -7.570 1.00 83.94 97 ILE A O 1
ATOM 772 N N . LEU A 1 98 ? -0.070 -9.001 -6.145 1.00 86.94 98 LEU A N 1
ATOM 773 C CA . LEU A 1 98 ? -0.890 -8.314 -7.148 1.00 86.94 98 LEU A CA 1
ATOM 774 C C . LEU A 1 98 ? -0.311 -6.918 -7.464 1.00 86.94 98 LEU A C 1
ATOM 776 O O . LEU A 1 98 ? 0.632 -6.488 -6.798 1.00 86.94 98 LEU A O 1
ATOM 780 N N . PRO A 1 99 ? -0.844 -6.176 -8.450 1.00 87.88 99 PRO A N 1
ATOM 781 C CA . PRO A 1 99 ? -0.330 -4.846 -8.766 1.00 87.88 99 PRO A CA 1
ATOM 782 C C . PRO A 1 99 ? -0.286 -3.901 -7.559 1.00 87.88 99 PRO A C 1
ATOM 784 O O . PRO A 1 99 ? -1.150 -3.952 -6.674 1.00 87.88 99 PRO A O 1
ATOM 787 N N . TRP A 1 100 ? 0.715 -3.024 -7.533 1.00 88.19 100 TRP A N 1
ATOM 788 C CA . TRP A 1 100 ? 0.863 -1.986 -6.523 1.00 88.19 100 TRP A CA 1
ATOM 789 C C . TRP A 1 100 ? -0.133 -0.859 -6.780 1.00 88.19 100 TRP A C 1
ATOM 791 O O . TRP A 1 100 ? -0.186 -0.253 -7.849 1.00 88.19 100 TRP A O 1
ATOM 801 N N . LEU A 1 101 ? -0.919 -0.540 -5.758 1.00 82.44 101 LEU A N 1
ATOM 802 C CA . LEU A 1 101 ? -1.992 0.439 -5.827 1.00 82.44 101 LEU A CA 1
ATOM 803 C C . LEU A 1 101 ? -1.888 1.408 -4.651 1.00 82.44 101 LEU A C 1
ATOM 805 O O . LEU A 1 101 ? -1.727 1.006 -3.503 1.00 82.44 101 LEU A O 1
ATOM 809 N N . THR A 1 102 ? -2.081 2.695 -4.907 1.00 74.44 102 THR A N 1
ATOM 810 C CA . THR A 1 102 ? -2.438 3.659 -3.858 1.00 74.44 102 THR A CA 1
ATOM 811 C C . THR A 1 102 ? -3.858 4.095 -4.153 1.00 74.44 102 THR A C 1
ATOM 813 O O . THR A 1 102 ? -4.122 4.589 -5.234 1.00 74.44 102 THR A O 1
ATOM 816 N N . ILE A 1 103 ? -4.826 3.864 -3.272 1.00 66.25 103 ILE A N 1
ATOM 817 C CA . ILE A 1 103 ? -6.203 4.316 -3.518 1.00 66.25 103 ILE A CA 1
ATOM 818 C C . ILE A 1 103 ? -6.793 4.807 -2.200 1.00 66.25 103 ILE A C 1
ATOM 820 O O . ILE A 1 103 ? -6.704 4.142 -1.171 1.00 66.25 103 ILE A O 1
ATOM 824 N N . HIS A 1 104 ? -7.418 5.980 -2.221 1.00 68.81 104 HIS A N 1
ATOM 825 C CA . HIS A 1 104 ? -8.211 6.451 -1.095 1.00 68.81 104 HIS A CA 1
ATOM 826 C C . HIS A 1 104 ? -9.454 5.567 -0.933 1.00 68.81 104 HIS A C 1
ATOM 828 O O . HIS A 1 104 ? -10.207 5.393 -1.888 1.00 68.81 104 HIS A O 1
ATOM 834 N N . GLY A 1 105 ? -9.715 5.064 0.275 1.00 72.19 105 GLY A N 1
ATOM 835 C CA . GLY A 1 105 ? -10.822 4.130 0.495 1.00 72.19 105 GLY A CA 1
ATOM 836 C C . GLY A 1 105 ? -10.477 2.687 0.134 1.00 72.19 105 GLY A C 1
ATOM 837 O O . GLY A 1 105 ? -11.391 1.895 -0.066 1.00 72.19 105 GLY A O 1
ATOM 838 N N . LEU A 1 106 ? -9.185 2.342 0.025 1.00 75.44 106 LEU A N 1
ATOM 839 C CA . LEU A 1 106 ? -8.753 0.973 -0.274 1.00 75.44 106 LEU A CA 1
ATOM 840 C C . LEU A 1 106 ? -9.260 -0.035 0.762 1.00 75.44 106 LEU A C 1
ATOM 842 O O . LEU A 1 106 ? -9.556 -1.178 0.418 1.00 75.44 106 LEU A O 1
ATOM 846 N N . PHE A 1 107 ? -9.353 0.409 2.014 1.00 82.19 107 PHE A N 1
ATOM 847 C CA . PHE A 1 107 ? -9.875 -0.389 3.108 1.00 82.19 107 PHE A CA 1
ATOM 848 C C . PHE A 1 107 ? -11.249 0.119 3.524 1.00 82.19 107 PHE A C 1
ATOM 850 O O . PHE A 1 107 ? -11.475 1.326 3.590 1.00 82.19 107 PHE A O 1
ATOM 857 N N . SER A 1 108 ? -12.170 -0.773 3.849 1.00 85.56 108 SER A N 1
ATOM 858 C CA . SER A 1 108 ? -13.389 -0.400 4.563 1.00 85.56 108 SER A CA 1
ATOM 859 C C . SER A 1 108 ? -13.115 -0.176 6.059 1.00 85.56 108 SER A C 1
ATOM 861 O O . SER A 1 108 ? -12.018 -0.425 6.566 1.00 85.56 108 SER A O 1
ATOM 863 N N . ILE A 1 109 ? -14.113 0.337 6.785 1.00 86.06 109 ILE A N 1
ATOM 864 C CA . ILE A 1 109 ? -13.993 0.586 8.231 1.00 86.06 109 ILE A CA 1
ATOM 865 C C . ILE A 1 109 ? -13.747 -0.722 9.000 1.00 86.06 109 ILE A C 1
ATOM 867 O O . ILE A 1 109 ? -12.898 -0.751 9.888 1.00 86.06 109 ILE A O 1
ATOM 871 N N . ASP A 1 110 ? -14.448 -1.800 8.639 1.00 87.25 110 ASP A N 1
ATOM 872 C CA . ASP A 1 110 ? -14.273 -3.137 9.220 1.00 87.25 110 ASP A CA 1
ATOM 873 C C . ASP A 1 110 ? -12.885 -3.724 8.925 1.00 87.25 110 ASP A C 1
ATOM 875 O O . ASP A 1 110 ? -12.266 -4.315 9.809 1.00 87.25 110 ASP A O 1
ATOM 879 N N . GLU A 1 111 ? -12.343 -3.477 7.732 1.00 90.06 111 GLU A N 1
ATOM 880 C CA . GLU A 1 111 ? -10.995 -3.924 7.369 1.00 90.06 111 GLU A CA 1
ATOM 881 C C . GLU A 1 111 ? -9.924 -3.202 8.193 1.00 90.06 111 GLU A C 1
ATOM 883 O O . GLU A 1 111 ? -9.034 -3.839 8.749 1.00 90.06 111 GLU A O 1
ATOM 888 N N . ILE A 1 112 ? -10.024 -1.879 8.355 1.00 89.19 112 ILE A N 1
ATOM 889 C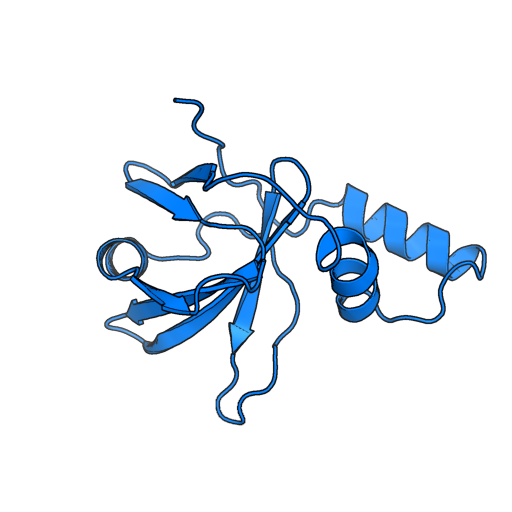 CA . ILE A 1 112 ? -9.068 -1.131 9.188 1.00 89.19 112 ILE A CA 1
ATOM 890 C C . ILE A 1 112 ? -9.170 -1.550 10.661 1.00 89.19 112 ILE A C 1
ATOM 892 O O . ILE A 1 112 ? -8.146 -1.648 11.336 1.00 89.19 112 ILE A O 1
ATOM 89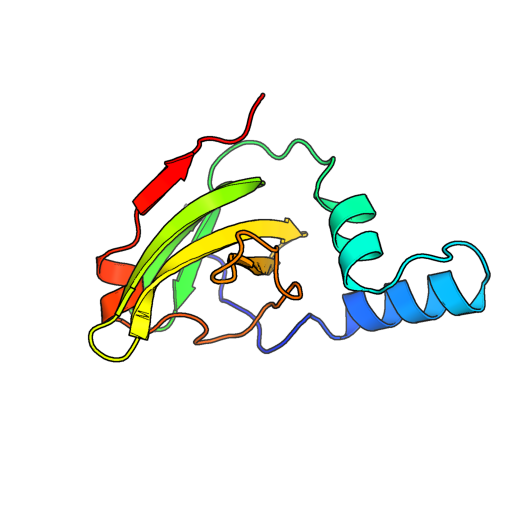6 N N . ALA A 1 113 ? -10.378 -1.820 11.164 1.00 88.19 113 ALA A N 1
ATOM 897 C CA . ALA A 1 113 ? -10.586 -2.241 12.550 1.00 88.19 113 ALA A CA 1
ATOM 898 C C . ALA A 1 113 ? -9.936 -3.598 12.875 1.00 88.19 113 ALA A C 1
ATOM 900 O O . ALA A 1 113 ? -9.635 -3.877 14.034 1.00 88.19 113 ALA A O 1
ATOM 901 N N . THR A 1 114 ? -9.711 -4.437 11.864 1.00 92.38 114 THR A N 1
ATOM 902 C CA . THR A 1 114 ? -9.137 -5.782 12.012 1.00 92.38 114 THR A CA 1
ATOM 903 C C . THR A 1 114 ? -7.678 -5.868 11.567 1.00 92.38 114 THR A C 1
ATOM 905 O O . THR A 1 114 ? -7.078 -6.943 11.657 1.00 92.38 114 THR A O 1
ATOM 908 N N . LEU A 1 115 ? -7.098 -4.741 11.137 1.00 93.44 115 LEU A N 1
ATOM 909 C CA . LEU A 1 115 ? -5.738 -4.640 10.625 1.00 93.44 115 LEU A CA 1
ATOM 910 C C . LEU A 1 115 ? -4.712 -5.181 11.625 1.00 93.44 115 LEU A C 1
ATOM 912 O O . LEU A 1 115 ? -4.559 -4.669 12.737 1.00 93.44 115 LEU A O 1
ATOM 916 N N . ARG A 1 116 ? -3.941 -6.176 11.187 1.00 93.81 116 ARG A N 1
ATOM 917 C CA . ARG A 1 116 ? -2.865 -6.794 11.967 1.00 93.81 116 ARG A CA 1
ATOM 918 C C . ARG A 1 116 ? -1.597 -6.930 11.140 1.00 93.81 116 ARG A C 1
ATOM 920 O O . ARG A 1 116 ? -1.655 -7.259 9.963 1.00 93.81 116 ARG A O 1
ATOM 927 N N . LEU A 1 117 ? -0.450 -6.676 11.766 1.00 93.31 117 LEU A N 1
ATOM 928 C CA . LEU A 1 117 ? 0.856 -6.975 11.181 1.00 93.31 117 LEU A CA 1
ATOM 929 C C . LEU A 1 117 ? 1.118 -8.478 11.330 1.00 93.31 117 LEU A C 1
ATOM 931 O O . LEU A 1 117 ? 1.012 -9.002 12.436 1.00 93.31 117 LEU A O 1
ATOM 935 N N . VAL A 1 118 ? 1.424 -9.147 10.223 1.00 91.19 118 VAL A N 1
ATOM 936 C CA . VAL A 1 118 ? 1.700 -10.590 10.153 1.00 91.19 118 VAL A CA 1
ATOM 937 C C . VAL A 1 118 ? 3.199 -10.850 10.182 1.00 91.19 118 VAL A C 1
ATOM 939 O O . VAL A 1 118 ? 3.657 -11.726 10.906 1.00 91.19 118 VAL A O 1
ATOM 942 N N . GLU A 1 119 ? 3.960 -10.069 9.419 1.00 83.38 119 GLU A N 1
ATOM 943 C CA . GLU A 1 119 ? 5.412 -10.199 9.325 1.00 83.38 119 GLU A CA 1
ATOM 944 C C . GLU A 1 119 ? 6.047 -8.815 9.437 1.00 83.38 119 GLU A C 1
ATOM 946 O O . GLU A 1 119 ? 5.638 -7.870 8.748 1.00 83.38 119 GLU A O 1
ATOM 951 N N . GLU A 1 120 ? 7.027 -8.687 10.333 1.00 71.44 120 GLU A N 1
ATOM 952 C CA . GLU A 1 120 ? 7.820 -7.467 10.422 1.00 71.44 120 GLU A CA 1
ATOM 953 C C . GLU A 1 120 ? 8.808 -7.395 9.245 1.00 71.44 120 GLU A C 1
ATOM 955 O O . GLU A 1 120 ? 9.333 -8.423 8.818 1.00 71.44 120 GLU A O 1
ATOM 960 N N . PRO A 1 121 ? 9.084 -6.193 8.710 1.00 64.88 121 PRO A N 1
ATOM 961 C CA . PRO A 1 121 ? 10.118 -6.022 7.697 1.00 64.88 121 PRO A CA 1
ATOM 962 C C . PRO A 1 121 ? 11.458 -6.539 8.224 1.00 64.88 121 PRO A C 1
ATOM 964 O O . PRO A 1 121 ? 11.876 -6.137 9.310 1.00 64.88 121 PRO A O 1
ATOM 967 N N . LEU A 1 122 ? 12.143 -7.391 7.457 1.00 57.56 122 LEU A N 1
ATOM 968 C CA . LEU A 1 122 ? 13.517 -7.771 7.785 1.00 57.56 122 LEU A CA 1
ATOM 969 C C . LEU A 1 122 ? 14.410 -6.510 7.801 1.00 57.56 122 LEU A C 1
ATOM 971 O O . LEU A 1 122 ? 14.291 -5.705 6.860 1.00 57.56 122 LEU A O 1
ATOM 975 N N . PRO A 1 123 ? 15.243 -6.335 8.849 1.00 53.81 123 PRO A N 1
ATOM 976 C CA . PRO A 1 123 ? 16.119 -5.177 9.018 1.00 53.81 123 PRO A CA 1
ATOM 977 C C . PRO A 1 123 ? 17.159 -5.033 7.903 1.00 53.81 123 PRO A C 1
ATOM 979 O O . PRO A 1 123 ? 17.466 -6.036 7.216 1.00 53.81 123 PRO A O 1
#

Radius of gyration: 14.64 Å; chains: 1; bounding box: 34×32×38 Å

Secondary structure (DSSP, 8-state):
--EEEPPSSS-HHHHHHHHHHHHTTS--S-HHHHHHHHHTT----SEEEEEETTEEEEEETT-EEEEEETTTEEEEEEEEEETTEEEEEEBPTTSPBPPPB--TT-S-HHHHHT-EEEEPPP-

Organism: NCBI:txid96344

pLDDT: mean 83.35, std 10.21, range [52.72, 94.25]

Foldseek 3Di:
DDEFEFDAKDPVVLVVVVVVCVVVVVDPDDSQVVVCVVFVPDDDDDWHWYDAPPDIDIDDAQFKKWFADPVPGIWIWTWTDDPSFTFIWTQDPVRDTHGTMRHRPPDDPRRRVRIDTDDDDDD